Protein AF-A0A1G7JDU6-F1 (afdb_monomer)

Mean predicted aligned error: 6.24 Å

Structure (mmCIF, N/CA/C/O backbone):
data_AF-A0A1G7JDU6-F1
#
_entry.id   AF-A0A1G7JDU6-F1
#
loop_
_atom_site.group_PDB
_atom_site.id
_atom_site.type_symbol
_atom_site.label_atom_id
_atom_site.label_alt_id
_atom_site.label_comp_id
_atom_site.label_asym_id
_atom_site.label_entity_id
_atom_site.label_seq_id
_atom_site.pdbx_PDB_ins_code
_atom_site.Cartn_x
_atom_site.Cartn_y
_atom_site.Cartn_z
_atom_site.occupancy
_atom_site.B_iso_or_equiv
_atom_site.auth_seq_id
_atom_site.auth_comp_id
_atom_site.auth_asym_id
_atom_site.auth_atom_id
_atom_site.pdbx_PDB_model_num
ATOM 1 N N . MET A 1 1 ? 11.877 -10.986 3.957 1.00 50.19 1 MET A N 1
ATOM 2 C CA . MET A 1 1 ? 10.831 -9.950 3.813 1.00 50.19 1 MET A CA 1
ATOM 3 C C . MET A 1 1 ? 11.206 -8.780 4.702 1.00 50.19 1 MET A C 1
ATOM 5 O O . MET A 1 1 ? 11.633 -9.021 5.826 1.00 50.19 1 MET A O 1
ATOM 9 N N . LYS A 1 2 ? 11.165 -7.546 4.191 1.00 58.44 2 LYS A N 1
ATOM 10 C CA . LYS A 1 2 ? 11.401 -6.353 5.018 1.00 58.44 2 LYS A CA 1
ATOM 11 C C . LYS A 1 2 ? 10.141 -6.092 5.843 1.00 58.44 2 LYS A C 1
ATOM 13 O O . LYS A 1 2 ? 9.047 -6.203 5.315 1.00 58.44 2 LYS A O 1
ATOM 18 N N . ALA A 1 3 ? 10.284 -5.787 7.128 1.00 67.69 3 ALA A N 1
ATOM 19 C CA . ALA A 1 3 ? 9.135 -5.493 7.977 1.00 67.69 3 ALA A CA 1
ATOM 20 C C . ALA A 1 3 ? 8.511 -4.134 7.613 1.00 67.69 3 ALA A C 1
ATOM 22 O O . ALA A 1 3 ? 9.222 -3.188 7.255 1.00 67.69 3 ALA A O 1
ATOM 23 N N . TRP A 1 4 ? 7.184 -4.035 7.734 1.00 73.81 4 TRP A N 1
ATOM 24 C CA . TRP A 1 4 ? 6.466 -2.762 7.717 1.00 73.81 4 TRP A CA 1
ATOM 25 C C . TRP A 1 4 ? 7.076 -1.818 8.760 1.00 73.81 4 TRP A C 1
ATOM 27 O O . TRP A 1 4 ? 7.181 -2.167 9.933 1.00 73.81 4 TRP A O 1
ATOM 37 N N . SER A 1 5 ? 7.508 -0.640 8.320 1.00 74.19 5 SER A N 1
ATOM 38 C CA . SER A 1 5 ? 8.134 0.371 9.172 1.00 74.19 5 SER A CA 1
ATOM 39 C C . SER A 1 5 ? 7.153 1.518 9.387 1.00 74.19 5 SER A C 1
ATOM 41 O O . SER A 1 5 ? 6.688 2.126 8.421 1.00 74.19 5 SER A O 1
ATOM 43 N N . GLU A 1 6 ? 6.824 1.806 10.642 1.00 66.44 6 GLU A N 1
ATOM 44 C CA . GLU A 1 6 ? 5.980 2.940 11.015 1.00 66.44 6 GLU A CA 1
ATOM 45 C C . GLU A 1 6 ? 6.850 4.199 11.095 1.00 66.44 6 GLU A C 1
ATOM 47 O O . GLU A 1 6 ? 7.748 4.291 11.932 1.00 66.44 6 GLU A O 1
ATOM 52 N N . ILE A 1 7 ? 6.647 5.152 10.181 1.00 59.00 7 ILE A N 1
ATOM 53 C CA . ILE A 1 7 ? 7.401 6.411 10.168 1.00 59.00 7 ILE A CA 1
ATOM 54 C C . ILE A 1 7 ? 6.408 7.570 10.161 1.00 59.00 7 ILE A C 1
ATOM 56 O O . ILE A 1 7 ? 5.651 7.738 9.206 1.00 59.00 7 ILE A O 1
ATOM 60 N N . TYR A 1 8 ? 6.474 8.387 11.218 1.00 54.69 8 TYR A N 1
ATOM 61 C CA . TYR A 1 8 ? 5.776 9.664 11.424 1.00 54.69 8 TYR A CA 1
ATOM 62 C C . TYR A 1 8 ? 4.234 9.623 11.391 1.00 54.69 8 TYR A C 1
ATOM 64 O O . TYR A 1 8 ? 3.611 9.999 12.379 1.00 54.69 8 TYR A O 1
ATOM 72 N N . CYS A 1 9 ? 3.608 9.209 10.283 1.00 54.59 9 CYS A N 1
ATOM 73 C CA . CYS A 1 9 ? 2.150 9.247 10.073 1.00 54.59 9 CYS A CA 1
ATOM 74 C C . CYS A 1 9 ? 1.619 8.118 9.164 1.00 54.59 9 CYS A C 1
ATOM 76 O O . CYS A 1 9 ? 0.487 8.191 8.688 1.00 54.59 9 CYS A O 1
ATOM 78 N N . GLY A 1 10 ? 2.426 7.095 8.877 1.00 62.88 10 GLY A N 1
ATOM 79 C CA . GLY A 1 10 ? 2.016 6.001 8.006 1.00 62.88 10 GLY A CA 1
ATOM 80 C C . GLY A 1 10 ? 2.908 4.775 8.129 1.00 62.88 10 GLY A C 1
ATOM 81 O O . GLY A 1 10 ? 4.002 4.818 8.699 1.00 62.88 10 GLY A O 1
ATOM 82 N N . ILE A 1 11 ? 2.431 3.668 7.571 1.00 76.06 11 ILE A N 1
ATOM 83 C CA . ILE A 1 11 ? 3.153 2.397 7.578 1.00 76.06 11 ILE A CA 1
ATOM 84 C C . ILE A 1 11 ? 3.743 2.178 6.190 1.00 76.06 11 ILE A C 1
ATOM 86 O O . ILE A 1 11 ? 3.005 2.148 5.212 1.00 76.06 11 ILE A O 1
ATOM 90 N N . THR A 1 12 ? 5.063 2.043 6.081 1.00 79.12 12 THR A N 1
ATOM 91 C CA . THR A 1 12 ? 5.759 1.879 4.796 1.00 79.12 12 THR A CA 1
ATOM 92 C C . THR A 1 12 ? 6.356 0.485 4.671 1.00 79.12 12 THR A C 1
ATOM 94 O O . THR A 1 12 ? 6.971 -0.025 5.605 1.00 79.12 12 THR A O 1
ATOM 97 N N . HIS A 1 13 ? 6.226 -0.112 3.493 1.00 74.56 13 HIS A N 1
ATOM 98 C CA . HIS A 1 13 ? 6.855 -1.369 3.126 1.00 74.56 13 HIS A CA 1
ATOM 99 C C . HIS A 1 13 ? 7.623 -1.199 1.818 1.00 74.56 13 HIS A C 1
ATOM 101 O O . HIS A 1 13 ? 7.120 -0.675 0.820 1.00 74.56 13 HIS A O 1
ATOM 107 N N . TYR A 1 14 ? 8.880 -1.629 1.841 1.00 73.12 14 TYR A N 1
ATOM 108 C CA . TYR A 1 14 ? 9.751 -1.620 0.675 1.00 73.12 14 TYR A CA 1
ATOM 109 C C . TYR A 1 14 ? 9.688 -2.988 0.009 1.00 73.12 14 TYR A C 1
ATOM 111 O O . TYR A 1 14 ? 9.872 -4.005 0.678 1.00 73.12 14 TYR A O 1
ATOM 119 N N . GLY A 1 15 ? 9.447 -2.994 -1.299 1.00 68.25 15 GLY A N 1
ATOM 120 C CA . GLY A 1 15 ? 9.538 -4.191 -2.124 1.00 68.25 15 GLY A CA 1
ATOM 121 C C . GLY A 1 15 ? 10.966 -4.725 -2.243 1.00 68.25 15 GLY A C 1
ATOM 122 O O . GLY A 1 15 ? 11.892 -4.301 -1.535 1.00 68.25 15 GLY A O 1
ATOM 123 N N . SER A 1 16 ? 11.141 -5.671 -3.164 1.00 66.50 16 SER A N 1
ATOM 124 C CA . SER A 1 16 ? 12.457 -6.195 -3.538 1.00 66.50 16 SER A CA 1
ATOM 125 C C . SER A 1 16 ? 13.384 -5.064 -4.019 1.00 66.50 16 SER A C 1
ATOM 127 O O . SER A 1 16 ? 12.931 -4.014 -4.485 1.00 66.50 16 SER A O 1
ATOM 129 N N . CYS A 1 17 ? 14.700 -5.253 -3.883 1.00 60.78 17 CYS A N 1
ATOM 130 C CA . CYS A 1 17 ? 15.681 -4.250 -4.314 1.00 60.78 17 CYS A CA 1
ATOM 131 C C . CYS A 1 17 ? 15.616 -3.962 -5.825 1.00 60.78 17 CYS A C 1
ATOM 133 O O . CYS A 1 17 ? 15.995 -2.868 -6.232 1.00 60.78 17 CYS A O 1
ATOM 135 N N . ASP A 1 18 ? 15.106 -4.903 -6.622 1.00 61.56 18 ASP A N 1
ATOM 136 C CA . ASP A 1 18 ? 15.119 -4.829 -8.085 1.00 61.56 18 ASP A CA 1
ATOM 137 C C . ASP A 1 18 ? 13.916 -4.070 -8.665 1.00 61.56 18 ASP A C 1
ATOM 139 O O . ASP A 1 18 ? 14.034 -3.410 -9.696 1.00 61.56 18 ASP A O 1
ATOM 143 N N . ASP A 1 19 ? 12.762 -4.095 -7.989 1.00 64.19 19 ASP A N 1
ATOM 144 C CA . ASP A 1 19 ? 11.527 -3.495 -8.511 1.00 64.19 19 ASP A CA 1
ATOM 145 C C . ASP A 1 19 ? 11.365 -2.004 -8.170 1.00 64.19 19 ASP A C 1
ATOM 147 O O . ASP A 1 19 ? 10.520 -1.321 -8.752 1.00 64.19 19 ASP A O 1
ATOM 151 N N . HIS A 1 20 ? 12.145 -1.473 -7.217 1.00 72.44 20 HIS A N 1
ATOM 152 C CA . HIS A 1 20 ? 12.002 -0.096 -6.708 1.00 72.44 20 HIS A CA 1
ATOM 153 C C . HIS A 1 20 ? 10.553 0.264 -6.304 1.00 72.44 20 HIS A C 1
ATOM 155 O O . HIS A 1 20 ? 10.158 1.434 -6.324 1.00 72.44 20 HIS A O 1
ATOM 161 N N . ARG A 1 21 ? 9.746 -0.740 -5.947 1.00 83.19 21 ARG A N 1
ATOM 162 C CA . ARG A 1 21 ? 8.363 -0.573 -5.497 1.00 83.19 21 ARG A CA 1
ATOM 163 C C . ARG A 1 21 ? 8.336 -0.268 -4.005 1.00 83.19 21 ARG A C 1
ATOM 165 O O . ARG A 1 21 ? 9.022 -0.908 -3.208 1.00 83.19 21 ARG A O 1
ATOM 172 N N . ARG A 1 22 ? 7.518 0.702 -3.611 1.00 85.62 22 ARG A N 1
ATOM 173 C CA . ARG A 1 22 ? 7.266 1.071 -2.214 1.00 85.62 22 ARG A CA 1
ATOM 174 C C . ARG A 1 22 ? 5.770 1.247 -2.009 1.00 85.62 22 ARG A C 1
ATOM 176 O O . ARG A 1 22 ? 5.148 2.024 -2.723 1.00 85.62 22 ARG A O 1
ATOM 183 N N . SER A 1 23 ? 5.208 0.579 -1.015 1.00 88.25 23 SER A N 1
ATOM 184 C CA . SER A 1 23 ? 3.839 0.813 -0.559 1.00 88.25 23 SER A CA 1
ATOM 185 C C . SER A 1 23 ? 3.857 1.576 0.760 1.00 88.25 23 SER A C 1
ATOM 187 O O . SER A 1 23 ? 4.656 1.277 1.643 1.00 88.25 23 SER A O 1
ATOM 189 N N . SER A 1 24 ? 2.980 2.556 0.910 1.00 89.75 24 SER A N 1
AT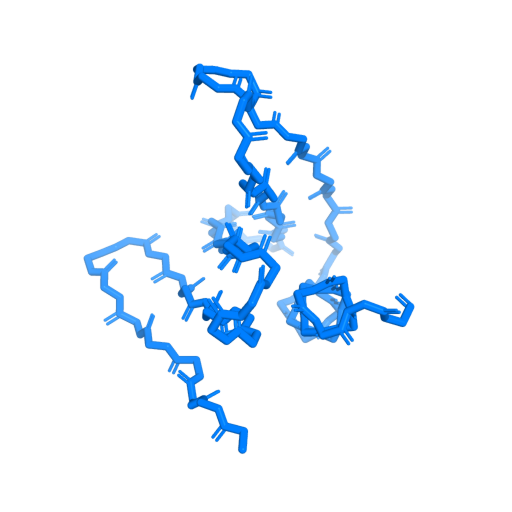OM 190 C CA . SER A 1 24 ? 2.750 3.279 2.161 1.00 89.75 24 SER A CA 1
ATOM 191 C C . SER A 1 24 ? 1.262 3.291 2.477 1.00 89.75 24 SER A C 1
ATOM 193 O O . SER A 1 24 ? 0.458 3.398 1.560 1.00 89.75 24 SER A O 1
ATOM 195 N N . ILE A 1 25 ? 0.892 3.193 3.748 1.00 90.50 25 ILE A N 1
ATOM 196 C CA . ILE A 1 25 ? -0.499 3.224 4.196 1.00 90.50 25 ILE A CA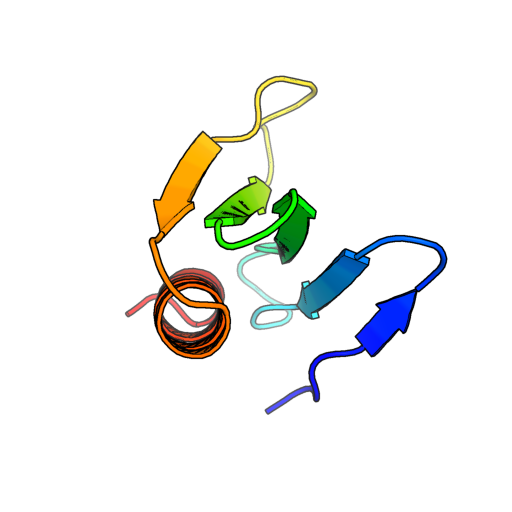 1
ATOM 197 C C . ILE A 1 25 ? -0.710 4.456 5.064 1.00 90.50 25 ILE A C 1
ATOM 199 O O . ILE A 1 25 ? -0.019 4.625 6.070 1.00 90.50 25 ILE A O 1
ATOM 203 N N . ASN A 1 26 ? -1.687 5.273 4.684 1.00 89.12 26 ASN A N 1
ATOM 204 C CA . ASN A 1 26 ? -2.199 6.378 5.485 1.00 89.12 26 ASN A CA 1
ATOM 205 C C . ASN A 1 26 ? -3.494 5.923 6.170 1.00 89.12 26 ASN A C 1
ATOM 207 O O . ASN A 1 26 ? -4.375 5.362 5.516 1.00 89.12 26 ASN A O 1
ATOM 211 N N . ILE A 1 27 ? -3.624 6.159 7.473 1.00 86.25 27 ILE A N 1
ATOM 212 C CA . ILE A 1 27 ? -4.810 5.761 8.241 1.00 86.25 27 ILE A CA 1
ATOM 213 C C . ILE A 1 27 ? -5.721 6.978 8.411 1.00 86.25 27 ILE A C 1
ATOM 215 O O . ILE A 1 27 ? -5.294 8.013 8.918 1.00 86.25 27 ILE A O 1
ATOM 219 N N . PHE A 1 28 ? -6.984 6.844 8.006 1.00 83.94 28 PHE A N 1
ATOM 220 C CA . PHE A 1 28 ? -8.011 7.878 8.104 1.00 83.94 28 PHE A CA 1
ATOM 221 C C . PHE A 1 28 ? -9.246 7.315 8.814 1.00 83.94 28 PHE A C 1
ATOM 223 O O . PHE A 1 28 ? -10.106 6.689 8.192 1.00 83.94 28 PHE A O 1
ATOM 230 N N . ASN A 1 29 ? -9.364 7.564 10.121 1.00 84.00 29 ASN A N 1
ATOM 231 C CA . ASN A 1 29 ? -10.414 6.986 10.968 1.00 84.00 29 ASN A CA 1
ATOM 232 C C . ASN A 1 29 ? -10.464 5.451 10.832 1.00 84.00 29 ASN A C 1
ATOM 234 O O . ASN A 1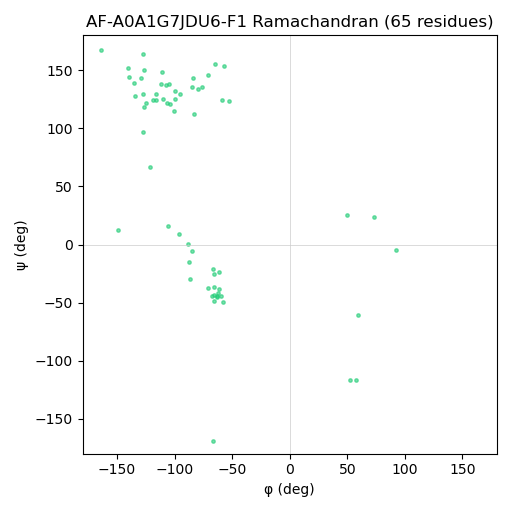 29 ? -9.498 4.774 11.168 1.00 84.00 29 ASN A O 1
ATOM 238 N N . THR A 1 30 ? -11.577 4.907 10.334 1.00 83.56 30 THR A N 1
ATOM 239 C CA . THR A 1 30 ? -11.785 3.469 10.113 1.00 83.56 30 THR A CA 1
ATOM 240 C C . THR A 1 30 ? -11.314 2.992 8.742 1.00 83.56 30 THR A C 1
ATOM 242 O O . THR A 1 30 ? -11.479 1.821 8.434 1.00 83.56 30 THR A O 1
ATOM 245 N N . LYS A 1 31 ? -10.768 3.873 7.897 1.00 87.50 31 LYS A N 1
ATOM 246 C CA . LYS A 1 31 ? -10.31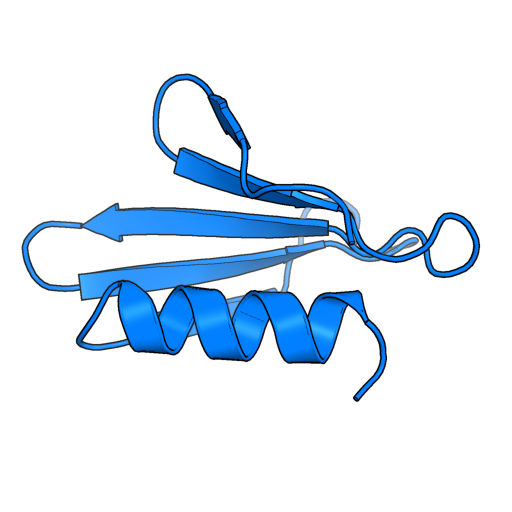0 3.530 6.549 1.00 87.50 31 LYS A CA 1
ATOM 247 C C . LYS A 1 31 ? -8.797 3.599 6.447 1.00 87.50 31 LYS A C 1
ATOM 249 O O . LYS A 1 31 ? -8.148 4.431 7.081 1.00 87.50 31 LYS A O 1
ATOM 254 N N . ALA A 1 32 ? -8.243 2.754 5.594 1.00 91.12 32 ALA A N 1
ATOM 255 C CA 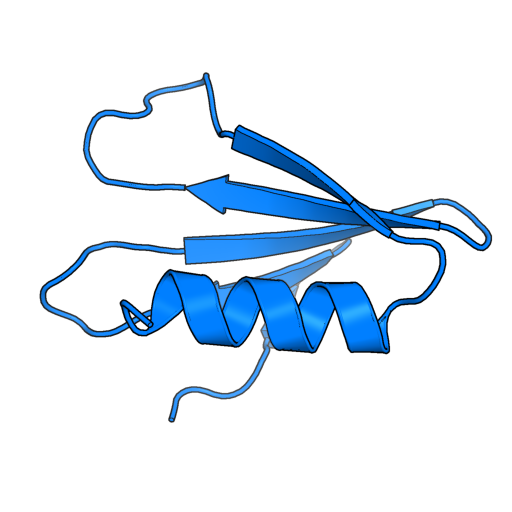. ALA A 1 32 ? -6.833 2.755 5.252 1.00 91.12 32 ALA A CA 1
ATOM 256 C C . ALA A 1 32 ? -6.675 3.095 3.769 1.00 91.12 32 ALA A C 1
ATOM 258 O O . ALA A 1 32 ? -7.315 2.494 2.911 1.00 91.12 32 ALA A O 1
ATOM 259 N N . GLN A 1 33 ? -5.821 4.064 3.460 1.00 93.88 33 GLN A N 1
ATOM 260 C CA . GLN A 1 33 ? -5.438 4.384 2.093 1.00 93.88 33 GLN A CA 1
ATOM 261 C C . GLN A 1 33 ? -4.072 3.767 1.813 1.00 93.88 33 GLN A C 1
ATOM 263 O O . GLN A 1 33 ? -3.069 4.185 2.393 1.00 93.88 33 GLN A O 1
ATOM 268 N N . LEU A 1 34 ? -4.024 2.808 0.899 1.00 93.38 34 LEU A N 1
ATOM 269 C CA . LEU A 1 34 ? -2.790 2.303 0.323 1.00 93.38 34 LEU A CA 1
ATOM 270 C C . LEU A 1 34 ? -2.306 3.269 -0.760 1.00 93.38 34 LEU A C 1
ATOM 272 O O . LEU A 1 34 ? -3.070 3.683 -1.626 1.00 93.38 34 LEU A O 1
ATOM 276 N N . VAL A 1 35 ? -1.021 3.591 -0.733 1.00 92.00 35 VAL A N 1
ATOM 277 C CA . VAL A 1 35 ? -0.334 4.438 -1.707 1.00 92.00 35 VAL A CA 1
ATOM 278 C C . VAL A 1 35 ? 0.849 3.654 -2.264 1.00 92.00 35 VAL A C 1
ATOM 280 O O . VAL A 1 35 ? 1.725 3.215 -1.517 1.00 92.00 35 VAL A O 1
ATOM 283 N N . ARG A 1 36 ? 0.881 3.470 -3.580 1.00 90.94 36 ARG A N 1
ATOM 284 C CA . ARG A 1 36 ? 1.858 2.652 -4.302 1.00 90.94 36 ARG A CA 1
ATOM 285 C C . ARG A 1 36 ? 2.793 3.545 -5.110 1.00 90.94 36 ARG A C 1
ATOM 287 O O . ARG A 1 36 ? 2.355 4.349 -5.926 1.00 90.94 36 ARG A O 1
ATOM 294 N N . TRP A 1 37 ? 4.093 3.383 -4.896 1.00 88.62 37 TRP A N 1
ATOM 295 C CA . TRP A 1 37 ? 5.157 4.161 -5.526 1.00 88.62 37 TRP A CA 1
ATOM 296 C C . TRP A 1 37 ? 6.066 3.246 -6.340 1.00 88.62 37 TRP A C 1
ATOM 298 O O . TRP A 1 37 ? 6.641 2.309 -5.789 1.00 88.62 37 TRP A O 1
ATOM 308 N N . TRP A 1 38 ? 6.237 3.529 -7.629 1.00 87.88 38 TRP A N 1
ATOM 309 C CA . TRP A 1 38 ? 7.142 2.799 -8.523 1.00 87.88 38 TRP A CA 1
ATOM 310 C C . TRP A 1 38 ? 8.086 3.759 -9.246 1.00 87.88 38 TRP A C 1
ATOM 312 O O . TRP A 1 38 ? 7.868 4.974 -9.300 1.00 87.88 38 TRP A O 1
ATOM 322 N N . ARG A 1 39 ? 9.158 3.224 -9.831 1.00 83.81 39 ARG A N 1
ATOM 323 C CA . ARG A 1 39 ? 10.090 4.032 -10.619 1.00 83.81 39 ARG A CA 1
ATOM 324 C C . ARG A 1 39 ? 9.358 4.702 -11.787 1.00 83.81 39 ARG A C 1
ATOM 326 O O . ARG A 1 39 ? 8.742 4.031 -12.604 1.00 83.81 39 ARG A O 1
ATOM 333 N N . GLY A 1 40 ? 9.459 6.026 -11.870 1.00 84.56 40 GLY A N 1
ATOM 334 C CA . GLY A 1 40 ? 8.804 6.819 -12.914 1.00 84.56 40 GLY A CA 1
ATOM 335 C C . GLY A 1 40 ? 7.415 7.352 -12.552 1.00 84.56 40 GLY A C 1
ATOM 336 O O . GLY A 1 40 ? 6.895 8.158 -13.312 1.00 84.56 40 GLY A O 1
ATOM 337 N N . CYS A 1 41 ? 6.841 7.000 -11.391 1.00 83.88 41 CYS A N 1
ATOM 338 C CA . CYS A 1 41 ? 5.554 7.571 -10.956 1.00 83.88 41 CYS A CA 1
ATOM 339 C C . CYS A 1 41 ? 5.616 9.078 -10.637 1.00 83.88 41 CYS A C 1
ATOM 341 O O . CYS A 1 41 ? 4.591 9.755 -10.640 1.00 83.88 41 CYS A O 1
ATOM 343 N N . GLY A 1 42 ? 6.811 9.620 -10.365 1.00 84.69 42 GLY A N 1
ATOM 344 C CA . GLY A 1 42 ? 6.992 11.031 -10.021 1.00 84.69 42 GLY A CA 1
ATOM 345 C C . GLY A 1 42 ? 6.166 11.428 -8.793 1.00 84.69 42 GLY A C 1
ATOM 346 O O . GLY A 1 42 ? 6.397 10.913 -7.702 1.00 84.69 42 GLY A O 1
ATOM 347 N N . PHE A 1 43 ? 5.206 12.337 -8.990 1.00 83.00 43 PHE A N 1
ATOM 348 C CA . PHE A 1 43 ? 4.267 12.823 -7.966 1.00 83.00 43 PHE A CA 1
ATOM 349 C C . PHE A 1 43 ? 2.842 12.269 -8.132 1.00 83.00 43 PHE A C 1
ATOM 351 O O . PHE A 1 43 ? 1.901 12.801 -7.548 1.00 83.00 43 PHE A O 1
ATOM 358 N N . SER A 1 44 ? 2.670 11.211 -8.924 1.00 88.81 44 SER A N 1
ATOM 359 C CA . SER A 1 44 ? 1.373 10.586 -9.196 1.00 88.81 44 SER A CA 1
ATOM 360 C C . SER A 1 44 ? 1.395 9.114 -8.778 1.00 88.81 44 SER A C 1
ATOM 362 O O . SER A 1 44 ? 1.375 8.233 -9.640 1.00 88.81 44 SER A O 1
ATOM 364 N N . PRO A 1 45 ? 1.499 8.824 -7.466 1.00 90.44 45 PRO A N 1
ATOM 365 C CA . PRO A 1 45 ? 1.360 7.462 -6.981 1.00 90.44 45 PRO A CA 1
ATOM 366 C C . PRO A 1 45 ? -0.060 6.960 -7.231 1.00 90.44 45 PRO A C 1
ATOM 368 O O . PRO A 1 45 ? -1.018 7.731 -7.296 1.00 90.44 45 PRO A O 1
ATOM 371 N N . ASP A 1 46 ? -0.185 5.648 -7.315 1.00 91.94 46 ASP A N 1
ATOM 372 C CA . ASP A 1 46 ? -1.480 4.994 -7.372 1.00 91.94 46 ASP A CA 1
ATOM 373 C C . ASP A 1 46 ? -2.023 4.816 -5.952 1.00 91.94 46 ASP A C 1
ATOM 375 O O . ASP A 1 46 ? -1.257 4.577 -5.011 1.00 91.94 46 ASP A O 1
ATOM 379 N N . THR A 1 47 ? -3.332 4.968 -5.784 1.00 93.88 47 THR A N 1
ATOM 380 C CA . THR A 1 47 ? -3.964 4.970 -4.463 1.00 93.88 47 THR A CA 1
ATOM 381 C C . THR A 1 47 ? -5.224 4.132 -4.442 1.00 93.88 47 THR A C 1
ATOM 383 O O . THR A 1 47 ? -6.052 4.232 -5.342 1.00 93.88 47 THR A O 1
ATOM 386 N N . GLU A 1 48 ? -5.407 3.380 -3.366 1.00 94.94 48 GLU A N 1
ATOM 387 C CA . GLU A 1 48 ? -6.543 2.483 -3.175 1.00 94.94 48 GLU A CA 1
ATOM 388 C C . GLU A 1 48 ? -7.029 2.556 -1.725 1.00 94.94 48 GLU A C 1
ATOM 390 O O . GLU A 1 48 ? -6.230 2.737 -0.805 1.00 94.94 48 GLU A O 1
ATOM 395 N N . TRP A 1 49 ? -8.341 2.461 -1.519 1.00 94.62 49 TRP A N 1
ATOM 396 C CA . TRP A 1 49 ? -8.965 2.568 -0.201 1.00 94.62 49 TRP A CA 1
ATOM 397 C C . TRP A 1 49 ? -9.454 1.208 0.280 1.00 94.62 49 TRP A C 1
ATOM 399 O O . TRP A 1 49 ? -10.088 0.476 -0.473 1.00 94.62 49 TRP A O 1
ATOM 409 N N . PHE A 1 50 ? -9.215 0.932 1.557 1.00 93.94 50 PHE A N 1
ATOM 410 C CA . PHE A 1 50 ? -9.616 -0.279 2.257 1.00 93.94 50 PHE A CA 1
ATOM 411 C C . PHE A 1 50 ? -10.398 0.083 3.520 1.00 93.94 50 PHE A C 1
ATOM 413 O O . PHE A 1 50 ? -10.149 1.123 4.144 1.00 93.94 50 PHE A O 1
ATOM 420 N N . ASP A 1 51 ? -11.319 -0.793 3.912 1.00 93.00 51 ASP A N 1
ATOM 421 C CA . ASP A 1 51 ? -12.100 -0.646 5.145 1.00 93.00 51 ASP A CA 1
ATOM 422 C C . ASP A 1 51 ? -11.354 -1.194 6.373 1.00 93.00 51 ASP A C 1
ATOM 424 O O . ASP A 1 51 ? -11.803 -1.024 7.506 1.00 93.00 51 ASP A O 1
ATOM 428 N N . SER A 1 52 ? -10.190 -1.819 6.171 1.00 90.00 52 SER A N 1
ATOM 429 C CA . SER A 1 52 ? -9.325 -2.286 7.248 1.00 90.00 52 SER A CA 1
ATOM 430 C C . SER A 1 52 ? -7.839 -2.064 6.957 1.00 90.00 52 SER A C 1
ATOM 432 O O . SER A 1 52 ? -7.378 -2.047 5.812 1.00 90.00 52 SER A O 1
ATOM 434 N N . LEU A 1 53 ? -7.061 -1.907 8.031 1.00 87.75 53 LEU A N 1
ATOM 435 C CA . LEU A 1 53 ? -5.607 -1.782 7.943 1.00 87.75 53 LEU A CA 1
ATOM 436 C C . LEU A 1 53 ? -4.946 -3.072 7.438 1.00 87.75 53 LEU A C 1
ATOM 438 O O . LEU A 1 53 ? -3.954 -3.011 6.712 1.00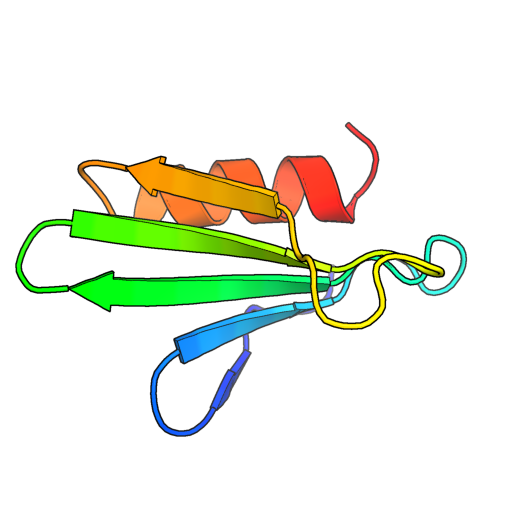 87.75 53 LEU A O 1
ATOM 442 N N . ASP A 1 54 ? -5.475 -4.228 7.830 1.00 89.31 54 ASP A N 1
ATOM 44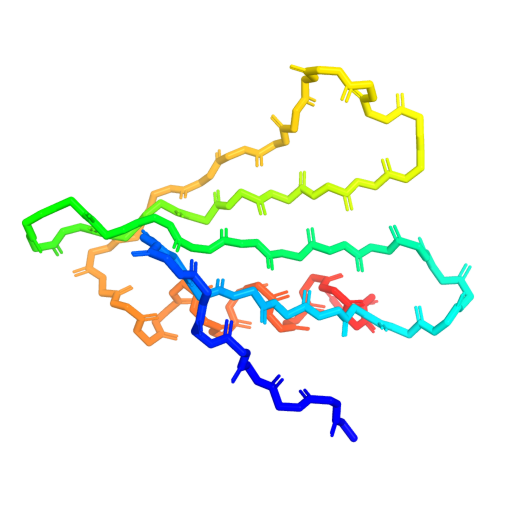3 C CA . ASP A 1 54 ? -4.876 -5.519 7.498 1.00 89.31 54 ASP A CA 1
ATOM 444 C C . ASP A 1 54 ? -5.039 -5.857 6.011 1.00 89.31 54 ASP A C 1
ATOM 446 O O . ASP A 1 54 ? -4.086 -6.334 5.393 1.00 89.31 54 ASP A O 1
ATOM 450 N N . GLU A 1 55 ? -6.175 -5.510 5.396 1.00 91.56 55 GLU A N 1
ATOM 451 C CA . GLU A 1 55 ? -6.356 -5.624 3.942 1.00 91.56 55 GLU A CA 1
ATOM 452 C C . GLU A 1 55 ? -5.386 -4.713 3.182 1.00 91.56 55 GLU A C 1
ATOM 454 O O . GLU A 1 55 ? -4.722 -5.163 2.246 1.00 91.56 55 GLU A O 1
ATOM 459 N N . ALA A 1 56 ? -5.227 -3.459 3.624 1.00 91.31 56 ALA A N 1
ATOM 460 C CA . ALA A 1 56 ? -4.287 -2.525 3.007 1.00 91.31 56 ALA A CA 1
ATOM 461 C C . ALA A 1 56 ? -2.833 -3.024 3.099 1.00 91.31 56 ALA A C 1
ATOM 463 O O . ALA A 1 56 ? -2.063 -2.878 2.145 1.00 91.31 56 ALA A O 1
ATOM 464 N N . LYS A 1 57 ? -2.452 -3.642 4.226 1.00 88.56 57 LYS A N 1
ATOM 465 C CA . LYS A 1 57 ? -1.133 -4.270 4.402 1.00 88.56 57 LYS A CA 1
ATOM 466 C C . LYS A 1 57 ? -0.956 -5.466 3.474 1.00 88.56 57 LYS A C 1
ATOM 468 O O . LYS A 1 57 ? 0.049 -5.529 2.773 1.00 88.56 57 LYS A O 1
ATOM 473 N N . ALA A 1 58 ? -1.923 -6.379 3.423 1.00 88.94 58 ALA A N 1
ATOM 474 C CA . ALA A 1 58 ? -1.846 -7.552 2.556 1.00 88.94 58 ALA A CA 1
ATOM 475 C C . ALA A 1 58 ? -1.728 -7.158 1.071 1.00 88.94 58 ALA A C 1
ATOM 477 O O . ALA A 1 58 ? -0.863 -7.673 0.360 1.00 88.94 58 ALA A O 1
ATOM 478 N N . ALA A 1 59 ? -2.529 -6.187 0.621 1.00 91.12 59 ALA A N 1
ATOM 479 C CA . ALA A 1 59 ? -2.487 -5.672 -0.746 1.00 91.12 59 ALA A CA 1
ATOM 480 C C . ALA A 1 59 ? -1.169 -4.944 -1.059 1.00 91.12 59 ALA A C 1
ATOM 482 O O . ALA A 1 59 ? -0.567 -5.160 -2.114 1.00 91.12 59 ALA A O 1
ATOM 483 N N . GLY A 1 60 ? -0.684 -4.106 -0.136 1.00 90.12 60 GLY A N 1
ATOM 484 C CA . GLY A 1 60 ? 0.592 -3.408 -0.283 1.00 90.12 60 GLY A CA 1
ATOM 485 C C . GLY A 1 60 ? 1.780 -4.366 -0.365 1.00 90.12 60 GLY A C 1
ATOM 486 O O . GLY A 1 60 ? 2.656 -4.189 -1.211 1.00 90.12 60 GLY A O 1
ATOM 487 N N . GLU A 1 61 ? 1.784 -5.411 0.463 1.00 88.00 61 GLU A N 1
ATOM 488 C CA . GLU A 1 61 ? 2.826 -6.434 0.463 1.00 88.00 61 GLU A CA 1
ATOM 489 C C . GLU A 1 61 ? 2.806 -7.278 -0.817 1.00 88.00 61 GLU A C 1
ATOM 491 O O . GLU A 1 61 ? 3.864 -7.497 -1.410 1.00 88.00 61 GLU A O 1
ATOM 496 N N . ALA A 1 62 ? 1.630 -7.716 -1.279 1.00 87.12 62 ALA A N 1
ATOM 497 C CA . ALA A 1 62 ? 1.499 -8.454 -2.536 1.00 87.12 62 ALA A CA 1
ATOM 498 C C . ALA A 1 62 ? 2.044 -7.636 -3.718 1.00 87.12 62 ALA A C 1
ATOM 500 O O . ALA A 1 62 ? 2.935 -8.092 -4.441 1.00 87.12 62 ALA A O 1
ATOM 501 N N . TRP A 1 63 ? 1.611 -6.377 -3.825 1.00 87.69 63 TRP A N 1
ATOM 502 C CA . TRP A 1 63 ? 2.021 -5.477 -4.897 1.00 87.69 63 TRP A CA 1
ATOM 503 C C . TRP A 1 63 ? 3.525 -5.163 -4.881 1.00 87.69 63 TRP A C 1
ATOM 505 O O . TRP A 1 63 ? 4.192 -5.201 -5.924 1.00 87.69 63 TRP A O 1
ATOM 515 N N . ALA A 1 64 ? 4.075 -4.860 -3.699 1.00 83.75 64 ALA A N 1
ATOM 516 C CA . ALA A 1 64 ? 5.488 -4.528 -3.531 1.00 83.75 64 ALA A CA 1
ATOM 517 C C . ALA A 1 64 ? 6.412 -5.717 -3.845 1.00 83.75 64 ALA A C 1
ATOM 519 O O . ALA A 1 64 ? 7.561 -5.506 -4.229 1.00 83.75 64 ALA A O 1
ATOM 520 N N . ASN A 1 65 ? 5.911 -6.948 -3.711 1.00 80.31 65 ASN A N 1
A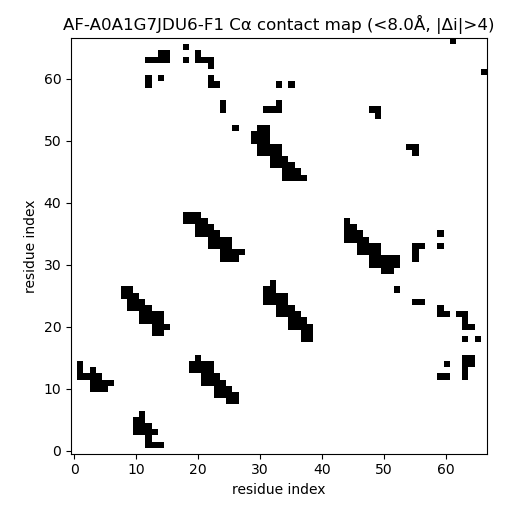TOM 521 C CA . ASN A 1 65 ? 6.630 -8.182 -4.027 1.00 80.31 65 ASN A CA 1
ATOM 522 C C . ASN A 1 65 ? 6.323 -8.739 -5.433 1.00 80.31 65 ASN A C 1
ATOM 524 O O . ASN A 1 65 ? 6.745 -9.853 -5.739 1.00 80.31 65 ASN A O 1
ATOM 528 N N . GLY A 1 66 ? 5.605 -7.995 -6.282 1.00 71.44 66 GLY A N 1
ATOM 529 C CA . GLY A 1 66 ? 5.371 -8.379 -7.677 1.00 71.44 66 GLY A CA 1
ATOM 530 C C . GLY A 1 66 ? 4.391 -9.537 -7.882 1.00 71.44 66 GLY A C 1
ATOM 531 O O . GLY A 1 66 ? 4.477 -10.203 -8.913 1.00 71.44 66 GLY A O 1
ATOM 532 N N . LYS A 1 67 ? 3.494 -9.784 -6.922 1.00 56.25 67 LYS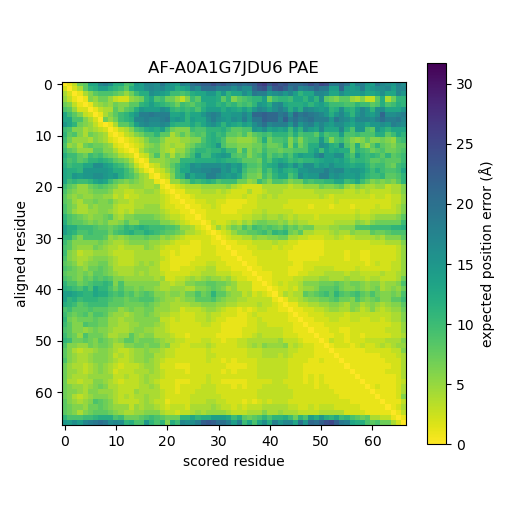 A N 1
ATOM 533 C CA . LYS A 1 67 ? 2.408 -10.765 -7.043 1.00 56.25 67 LYS A CA 1
ATOM 534 C C . LYS A 1 67 ? 1.095 -10.121 -7.461 1.00 56.25 67 LYS A C 1
ATOM 536 O O . LYS A 1 67 ? 0.865 -8.955 -7.071 1.00 56.25 67 LYS A O 1
#

Solvent-accessible surface area (backbone atoms only — not comparable to full-atom values): 3750 Å² total; per-residue (Å²): 133,71,71,74,40,78,56,103,72,34,40,34,34,62,29,51,88,86,66,56,24,33,19,35,35,41,75,54,92,72,32,17,36,31,36,41,40,47,82,87,39,83,94,58,58,51,75,50,79,32,78,36,64,67,58,30,48,54,52,35,52,37,54,24,64,75,96

Nearest PDB structures (foldseek):
  5mk8-assembly2_B  TM=4.039E-01  e=3.971E-01  Clostridium botulinum
  5v38-assembly1_A  TM=4.059E-01  e=8.140E-01  Clostridium botulinum
  5v38-assembly2_B  TM=4.010E-01  e=9.175E-01  Clostridium botulinum

pLDDT: mean 81.09, std 12.02, range [50.19, 94.94]

Radius of gyration: 11.11 Å; Cα contacts (8 Å, |Δi|>4): 130; chains: 1; bounding box: 28×24×24 Å

Foldseek 3Di:
DDDFDDDDAWTKDAADPPFRKIWIWGDDPQKIKIWIDGPPCVPPTDIDMDSHPVVSVVVRHCVSHPD

Sequence (67 aa):
MKAWSEIYCGITHYGSCDDHRRSSINIFNTKAQLVRWWRGCGFSPDTEWFDSLDEAKAAGEAWANGK

Secondary structure (DSSP, 8-state):
-PPPEEETTEEEEE--TTT--EEEEEEETTEEEEEEE-TT-TT--EEEEESSHHHHHHHHHHHHTT-

Organism: NCBI:txid101564